Protein AF-A0A975RBR1-F1 (afdb_monomer)

Mean predicted aligned error: 12.99 Å

Nearest PDB structures (foldseek):
  7e9h-assembly1_R  TM=2.432E-01  e=8.045E+00  Homo sapiens

Solvent-accessible surface area (backbone atoms only — not comparable to full-atom values): 10301 Å² total; per-residue (Å²): 134,89,79,91,80,82,85,80,80,83,81,83,81,83,80,81,80,79,81,79,77,78,74,76,71,76,76,72,76,75,68,72,76,52,70,68,43,53,61,70,68,44,53,72,70,55,34,54,60,50,52,75,70,56,64,67,98,63,52,80,67,64,85,39,57,46,54,55,70,83,42,62,51,82,96,41,51,28,36,63,54,42,49,75,75,32,32,74,32,26,37,49,37,35,31,48,48,59,65,66,53,89,60,84,89,60,96,69,91,72,59,73,86,47,44,61,59,49,49,51,44,48,49,46,32,34,52,48,35,44,56,56,31,61,70,46,55,92,86,39,82,61,29,62,58,41,43,55,45,30,52,53,50,36,53,45,49,75,74,35,53,88,81,59,47,129

Foldseek 3Di:
DDDDDDDDDDDDDDDDDPPPPPPPDPPPPPPLDDLVCLQAVDQLVVNVVSLVVVDDPFDQDAPFWLDDQPDDLPPDRLVVVCCVQQRSLSSSLCSQCRRPVPPDPDDDDDCPVVVVSLLSSLVSSLVNQLVSLVPDDPPPPVSVSSNSSSVSSSVCCNVDVVPRGD

Secondary structure (DSSP, 8-state):
-----PPPP---------------------PPPPHHHHHHTS-HHHHHHHHHT--TT------S----TT-EETTEEHHHHHHHHHHHHHHHHHHHHHHH--S---SS---HHHHHHHHHHHHHHHHHHHHHHHTS-TT-TTHHHHHHHHHHHHHHHHHHTTTS--

pLDDT: mean 76.61, std 20.39, range [33.97, 98.38]

Sequence (166 aa):
MKNSIARRAAVVVCTAAAVVSSVAAPASAAGVPSAKDLMFKYSLSDFLKVREGKPGPYNWNTDKCSVPKEIKIGPYSGKQIVDAWFTDQCVRHDFGYRNNRRIPVGKGTDWADRSALRTAIDKKLHNDMDDRCGKYSHFNPLRQPCFAASDVVYQAVRRFGGGAFH

Structure (mmCIF, N/CA/C/O backbone):
data_AF-A0A975RBR1-F1
#
_entry.id   AF-A0A975RBR1-F1
#
loop_
_atom_site.group_PDB
_atom_site.id
_atom_site.type_symbol
_atom_site.label_atom_id
_atom_site.label_alt_id
_atom_site.label_comp_id
_atom_site.label_asym_id
_atom_site.label_entity_id
_atom_site.label_seq_id
_atom_site.pdbx_PDB_ins_code
_atom_site.Cartn_x
_atom_site.Cartn_y
_atom_site.Cartn_z
_atom_site.occupancy
_atom_site.B_iso_or_equiv
_atom_site.auth_seq_id
_atom_site.auth_comp_id
_atom_site.auth_asym_id
_atom_site.auth_atom_id
_atom_site.pdbx_PDB_model_num
ATOM 1 N N . MET A 1 1 ? 33.375 -3.935 98.221 1.00 36.97 1 MET A N 1
ATOM 2 C CA . MET A 1 1 ? 33.443 -4.835 97.049 1.00 36.97 1 MET A CA 1
ATOM 3 C C . MET A 1 1 ? 32.030 -5.024 96.505 1.00 36.97 1 MET A C 1
ATOM 5 O O . MET A 1 1 ? 31.230 -5.532 97.267 1.00 36.97 1 MET A O 1
ATOM 9 N N . LYS A 1 2 ? 31.788 -4.627 95.237 1.00 36.44 2 LYS A N 1
ATOM 10 C CA . LYS A 1 2 ? 30.749 -5.088 94.272 1.00 36.44 2 LYS A CA 1
ATOM 11 C C . LYS A 1 2 ? 29.262 -4.991 94.701 1.00 36.44 2 LYS A C 1
ATOM 13 O O . LYS A 1 2 ? 28.914 -5.412 95.784 1.00 36.44 2 LYS A O 1
ATOM 18 N N . ASN A 1 3 ? 28.276 -4.566 93.913 1.00 36.41 3 ASN A N 1
ATOM 19 C CA . ASN A 1 3 ? 28.160 -4.044 92.550 1.00 36.41 3 ASN A CA 1
ATOM 20 C C . ASN A 1 3 ? 26.737 -3.457 92.428 1.00 36.41 3 ASN A C 1
ATOM 22 O O . ASN A 1 3 ? 25.776 -4.083 92.871 1.00 36.41 3 ASN A O 1
ATOM 26 N N . SER A 1 4 ? 26.600 -2.307 91.772 1.00 42.34 4 SER A N 1
ATOM 27 C CA . SER A 1 4 ? 25.321 -1.764 91.303 1.00 42.34 4 SER A CA 1
ATOM 28 C C . SER A 1 4 ? 24.811 -2.572 90.105 1.00 42.34 4 SER A C 1
ATOM 30 O O . SER A 1 4 ? 25.578 -2.830 89.179 1.00 42.34 4 SER A O 1
ATOM 32 N N . ILE A 1 5 ? 23.523 -2.931 90.073 1.00 52.91 5 ILE A N 1
ATOM 33 C CA . ILE A 1 5 ? 22.869 -3.466 88.867 1.00 52.91 5 ILE A CA 1
ATOM 34 C C . ILE A 1 5 ? 21.607 -2.646 88.594 1.00 52.91 5 ILE A C 1
ATOM 36 O O . ILE A 1 5 ? 20.575 -2.806 89.243 1.00 52.91 5 ILE A O 1
ATOM 40 N N . ALA A 1 6 ? 21.724 -1.737 87.627 1.00 46.47 6 ALA A N 1
ATOM 41 C CA . ALA A 1 6 ? 20.623 -0.972 87.063 1.00 46.47 6 ALA A CA 1
ATOM 42 C C . ALA A 1 6 ? 19.722 -1.883 86.211 1.00 46.47 6 ALA A C 1
ATOM 44 O O . ALA A 1 6 ? 20.202 -2.642 85.365 1.00 46.47 6 ALA A O 1
ATOM 45 N N . ARG A 1 7 ? 18.404 -1.795 86.423 1.00 48.84 7 ARG A N 1
ATOM 46 C CA . ARG A 1 7 ? 17.389 -2.474 85.606 1.00 48.84 7 ARG A CA 1
ATOM 47 C C . ARG A 1 7 ? 17.357 -1.841 84.211 1.00 48.84 7 ARG A C 1
ATOM 49 O O . ARG A 1 7 ? 17.090 -0.651 84.080 1.00 48.84 7 ARG A O 1
ATOM 56 N N . ARG A 1 8 ? 17.636 -2.633 83.172 1.00 48.12 8 ARG A N 1
ATOM 57 C CA . ARG A 1 8 ? 17.519 -2.220 81.765 1.00 48.12 8 ARG A CA 1
ATOM 58 C C . ARG A 1 8 ? 16.043 -2.214 81.357 1.00 48.12 8 ARG A C 1
ATOM 60 O O . ARG A 1 8 ? 15.373 -3.233 81.493 1.00 48.12 8 ARG A O 1
ATOM 67 N N . ALA A 1 9 ? 15.555 -1.082 80.856 1.00 49.34 9 ALA A N 1
ATOM 68 C CA . ALA A 1 9 ? 14.266 -0.991 80.181 1.00 49.34 9 ALA A CA 1
ATOM 69 C C . ALA A 1 9 ? 14.379 -1.631 78.787 1.00 49.34 9 ALA A C 1
ATOM 71 O O . ALA A 1 9 ? 15.282 -1.294 78.021 1.00 49.34 9 ALA A O 1
ATOM 72 N N . ALA A 1 10 ? 13.488 -2.568 78.470 1.00 48.91 10 ALA A N 1
ATOM 73 C CA . ALA A 1 10 ? 13.375 -3.134 77.132 1.00 48.91 10 ALA A CA 1
ATOM 74 C C . ALA A 1 10 ? 12.545 -2.181 76.261 1.00 48.91 10 ALA A C 1
ATOM 76 O O . ALA A 1 10 ? 11.365 -1.960 76.524 1.00 48.91 10 ALA A O 1
ATOM 77 N N . VAL A 1 11 ? 13.169 -1.602 75.236 1.00 49.59 11 VAL A N 1
ATOM 78 C CA . VAL A 1 11 ? 12.469 -0.851 74.189 1.00 49.59 11 VAL A CA 1
ATOM 79 C C . VAL A 1 11 ? 11.899 -1.868 73.205 1.00 49.59 11 VAL A C 1
ATOM 81 O O . VAL A 1 11 ? 12.643 -2.524 72.479 1.00 49.59 11 VAL A O 1
ATOM 84 N N . VAL A 1 12 ? 10.576 -2.021 73.200 1.00 50.78 12 VAL A N 1
ATOM 85 C CA . VAL A 1 12 ? 9.856 -2.787 72.177 1.00 50.78 12 VAL A CA 1
ATOM 86 C C . VAL A 1 12 ? 9.744 -1.900 70.939 1.00 50.78 12 VAL A C 1
ATOM 88 O O . VAL A 1 12 ? 8.979 -0.938 70.919 1.00 50.78 12 VAL A O 1
ATOM 91 N N . VAL A 1 13 ? 10.542 -2.196 69.914 1.00 52.59 13 VAL A N 1
ATOM 92 C CA . VAL A 1 13 ? 10.433 -1.558 68.597 1.00 52.59 13 VAL A CA 1
ATOM 93 C C . VAL A 1 13 ? 9.369 -2.315 67.803 1.00 52.59 13 VAL A C 1
ATOM 95 O O . VAL A 1 13 ? 9.623 -3.404 67.297 1.00 52.59 13 VAL A O 1
ATOM 98 N N . CYS A 1 14 ? 8.164 -1.750 67.709 1.00 44.22 14 CYS A N 1
ATOM 99 C CA . CYS A 1 14 ? 7.132 -2.224 66.789 1.00 44.22 14 CYS A CA 1
ATOM 100 C C . CYS A 1 14 ? 7.499 -1.805 65.359 1.00 44.22 14 CYS A C 1
ATOM 102 O O . CYS A 1 14 ? 7.284 -0.660 64.964 1.00 44.22 14 CYS A O 1
ATOM 104 N N . THR A 1 15 ? 8.047 -2.722 64.566 1.00 53.94 15 THR A N 1
ATOM 105 C CA . THR A 1 15 ? 8.177 -2.543 63.117 1.00 53.94 15 THR A CA 1
ATOM 106 C C . THR A 1 15 ? 6.811 -2.757 62.461 1.00 53.94 15 THR A C 1
ATOM 108 O O . THR A 1 15 ? 6.361 -3.882 62.261 1.00 53.94 15 THR A O 1
ATOM 111 N N . ALA A 1 16 ? 6.120 -1.666 62.129 1.00 55.50 16 ALA A N 1
ATOM 112 C CA . ALA A 1 16 ? 4.926 -1.722 61.293 1.00 55.50 16 ALA A CA 1
ATOM 113 C C . ALA A 1 16 ? 5.335 -2.081 59.854 1.00 55.50 16 ALA A C 1
ATOM 115 O O . ALA A 1 16 ? 5.892 -1.256 59.130 1.00 55.50 16 ALA A O 1
ATOM 116 N N . ALA A 1 17 ? 5.085 -3.323 59.438 1.00 56.72 17 ALA A N 1
ATOM 117 C CA . ALA A 1 17 ? 5.218 -3.730 58.045 1.00 56.72 17 ALA A CA 1
ATOM 118 C C . ALA A 1 17 ? 4.085 -3.085 57.229 1.00 56.72 17 ALA A C 1
ATOM 120 O O . ALA A 1 17 ? 2.926 -3.486 57.326 1.00 56.72 17 ALA A O 1
ATOM 121 N N . ALA A 1 18 ? 4.413 -2.060 56.443 1.00 56.09 18 ALA A N 1
ATOM 122 C CA . ALA A 1 18 ? 3.487 -1.473 55.486 1.00 56.09 18 ALA A CA 1
ATOM 123 C C . ALA A 1 18 ? 3.222 -2.485 54.360 1.00 56.09 18 ALA A C 1
ATOM 125 O O . ALA A 1 18 ? 4.087 -2.751 53.526 1.00 56.09 18 ALA A O 1
ATOM 126 N N . VAL A 1 19 ? 2.020 -3.062 54.344 1.00 56.22 19 VAL A N 1
ATOM 127 C CA . VAL A 1 19 ? 1.535 -3.878 53.229 1.00 56.22 19 VAL A CA 1
ATOM 128 C C . VAL A 1 19 ? 1.246 -2.928 52.069 1.00 56.22 19 VAL A C 1
ATOM 130 O O . VAL A 1 19 ? 0.193 -2.295 52.010 1.00 56.22 19 VAL A O 1
ATOM 133 N N . VAL A 1 20 ? 2.207 -2.784 51.159 1.00 57.25 20 VAL A N 1
ATOM 134 C CA . VAL A 1 20 ? 2.009 -2.044 49.911 1.00 57.25 20 VAL A CA 1
ATOM 135 C C . VAL A 1 20 ? 1.087 -2.893 49.041 1.00 57.25 20 VAL A C 1
ATOM 137 O O . VAL A 1 20 ? 1.524 -3.817 48.362 1.00 57.25 20 VAL A O 1
ATOM 140 N N . SER A 1 21 ? -0.216 -2.625 49.112 1.00 55.28 21 SER A N 1
ATOM 141 C CA . SER A 1 21 ? -1.174 -3.190 48.166 1.00 55.28 21 SER A CA 1
ATOM 142 C C . SER A 1 21 ? -0.886 -2.570 46.805 1.00 55.28 21 SER A C 1
ATOM 144 O O . SER A 1 21 ? -1.282 -1.439 46.527 1.00 55.28 21 SER A O 1
ATOM 146 N N . SER A 1 22 ? -0.151 -3.290 45.964 1.00 60.03 22 SER A N 1
ATOM 147 C CA . SER A 1 22 ? -0.032 -2.996 44.544 1.00 60.03 22 SER A CA 1
ATOM 148 C C . SER A 1 22 ? -1.404 -3.199 43.909 1.00 60.03 22 SER A C 1
ATOM 150 O O . SER A 1 22 ? -1.749 -4.282 43.440 1.00 60.03 22 SER A O 1
ATOM 152 N N . VAL A 1 23 ? -2.217 -2.142 43.913 1.00 60.72 23 VAL A N 1
ATOM 153 C CA . VAL A 1 23 ? -3.388 -2.056 43.047 1.00 60.72 23 VAL A CA 1
ATOM 154 C C . VAL A 1 23 ? -2.843 -2.099 41.624 1.00 60.72 23 VAL A C 1
ATOM 156 O O . VAL A 1 23 ? -2.337 -1.102 41.111 1.00 60.72 23 VAL A O 1
ATOM 159 N N . ALA A 1 24 ? -2.867 -3.281 41.010 1.00 60.03 24 ALA A N 1
ATOM 160 C CA . ALA A 1 24 ? -2.653 -3.410 39.584 1.00 60.03 24 ALA A CA 1
ATOM 161 C C . ALA A 1 24 ? -3.738 -2.560 38.921 1.00 60.03 24 ALA A C 1
ATOM 163 O O . ALA A 1 24 ? -4.921 -2.902 38.970 1.00 60.03 24 ALA A O 1
ATOM 164 N N . ALA A 1 25 ? -3.344 -1.408 38.376 1.00 56.06 25 ALA A N 1
ATOM 165 C CA . ALA A 1 25 ? -4.233 -0.624 37.542 1.00 56.06 25 ALA A CA 1
ATOM 166 C C . ALA A 1 25 ? -4.790 -1.570 36.468 1.00 56.06 25 ALA A C 1
ATOM 168 O O . ALA A 1 25 ? -4.007 -2.337 35.893 1.00 56.06 25 ALA A O 1
ATOM 169 N N . PRO A 1 26 ? -6.110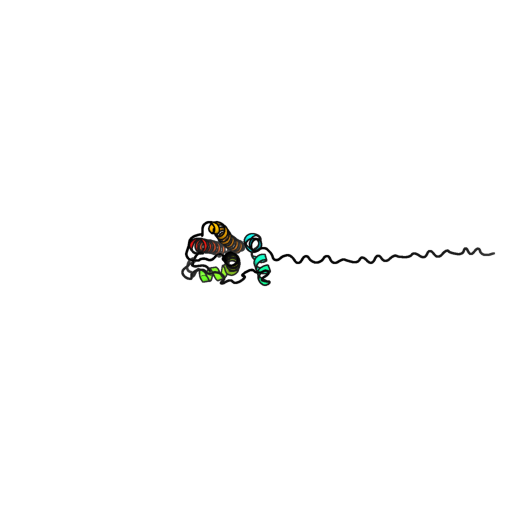 -1.571 36.207 1.00 48.25 26 PRO A N 1
ATOM 170 C CA . PRO A 1 26 ? -6.643 -2.364 35.117 1.00 48.25 26 PRO A CA 1
ATOM 171 C C . PRO A 1 26 ? -5.874 -1.951 33.866 1.00 48.25 26 PRO A C 1
ATOM 173 O O . PRO A 1 26 ? -5.831 -0.766 33.525 1.00 48.25 26 PRO A O 1
ATOM 176 N N . ALA A 1 27 ? -5.211 -2.914 33.221 1.00 54.72 27 ALA A N 1
ATOM 177 C CA . ALA A 1 27 ? -4.685 -2.704 31.888 1.00 54.72 27 ALA A CA 1
ATOM 178 C C . ALA A 1 27 ? -5.867 -2.182 31.074 1.00 54.72 27 ALA A C 1
ATOM 180 O O . ALA A 1 27 ? -6.854 -2.902 30.910 1.00 54.72 27 ALA A O 1
ATOM 181 N N . SER A 1 28 ? -5.829 -0.906 30.670 1.00 47.47 28 SER A N 1
ATOM 182 C CA . SER A 1 28 ? -6.838 -0.373 29.763 1.00 47.47 28 SER A CA 1
ATOM 183 C C . SER A 1 28 ? -6.920 -1.366 28.622 1.00 47.47 28 SER A C 1
ATOM 185 O O . SER A 1 28 ? -5.916 -1.599 27.946 1.00 47.47 28 SER A O 1
ATOM 187 N N . ALA A 1 29 ? -8.083 -1.994 28.453 1.00 51.59 29 ALA A N 1
ATOM 188 C CA . ALA A 1 29 ? -8.404 -2.692 27.230 1.00 51.59 29 ALA A CA 1
ATOM 189 C C . ALA A 1 29 ? -8.205 -1.646 26.135 1.00 51.59 29 ALA A C 1
ATOM 191 O O . ALA A 1 29 ? -9.017 -0.730 26.004 1.00 51.59 29 ALA A O 1
ATOM 192 N N . ALA A 1 30 ? -7.052 -1.688 25.464 1.00 62.50 30 ALA A N 1
ATOM 193 C CA . ALA A 1 30 ? -6.742 -0.758 24.401 1.00 62.50 30 ALA A CA 1
ATOM 194 C C . ALA A 1 30 ? -7.906 -0.872 23.421 1.00 62.50 30 ALA A C 1
ATOM 196 O O . ALA A 1 30 ? -8.172 -1.957 22.897 1.00 62.50 30 ALA A O 1
ATOM 197 N N . GLY A 1 31 ? -8.680 0.207 23.292 1.00 77.38 31 GLY A N 1
ATOM 198 C CA . GLY A 1 31 ? -9.881 0.197 22.473 1.00 77.38 31 GLY A CA 1
ATOM 199 C C . GLY A 1 31 ? -9.544 -0.295 21.069 1.00 77.38 31 GLY A C 1
ATOM 200 O O . GLY A 1 31 ? -8.438 -0.066 20.574 1.00 77.38 31 GLY A O 1
ATOM 201 N N . VAL A 1 32 ? -10.491 -0.984 20.430 1.00 83.31 32 VAL A N 1
ATOM 202 C CA . VAL A 1 32 ? -10.355 -1.404 19.030 1.00 83.31 32 VAL A CA 1
ATOM 203 C C . VAL A 1 32 ? -9.920 -0.188 18.197 1.00 83.31 32 VAL A C 1
ATOM 205 O O . VAL A 1 32 ? -10.652 0.806 18.186 1.00 83.31 32 VAL A O 1
ATOM 208 N N . PRO A 1 33 ? -8.764 -0.231 17.502 1.00 90.50 33 PRO A N 1
ATOM 209 C CA . PRO A 1 33 ? -8.306 0.895 16.698 1.00 90.50 33 PRO A CA 1
ATOM 210 C C . PRO A 1 33 ? -9.359 1.304 15.668 1.00 90.50 33 PRO A C 1
ATOM 212 O O . PRO A 1 33 ? -10.040 0.450 15.091 1.00 90.50 33 PRO A O 1
ATOM 215 N N . SER A 1 34 ? -9.501 2.605 15.414 1.00 92.00 34 SER A N 1
ATOM 216 C CA . SER A 1 34 ? -10.460 3.072 14.412 1.00 92.00 34 SER A CA 1
ATOM 217 C C . SER A 1 34 ? -10.047 2.603 13.010 1.00 92.00 34 SER A C 1
ATOM 219 O O . SER A 1 34 ? -8.856 2.542 12.690 1.00 92.00 34 SER A O 1
ATOM 221 N N . ALA A 1 35 ? -11.017 2.319 12.134 1.00 90.69 35 ALA A N 1
ATOM 222 C CA . ALA A 1 35 ? -10.726 1.966 10.741 1.00 90.69 35 ALA A CA 1
ATOM 223 C C . ALA A 1 35 ? -9.874 3.044 10.047 1.00 90.69 35 ALA A C 1
ATOM 225 O O . ALA A 1 35 ? -8.939 2.722 9.319 1.00 90.69 35 ALA A O 1
ATOM 226 N N . LYS A 1 36 ? -10.140 4.327 10.331 1.00 91.00 36 LYS A N 1
ATOM 227 C CA . LYS A 1 36 ? -9.367 5.455 9.795 1.00 91.00 36 LYS A CA 1
ATOM 228 C C . LYS A 1 36 ? -7.899 5.403 10.226 1.00 91.00 36 LYS A C 1
ATOM 230 O O . LYS A 1 36 ? -7.021 5.656 9.402 1.00 91.00 36 LYS A O 1
ATOM 235 N N . ASP A 1 37 ? -7.620 5.068 11.484 1.00 94.50 37 ASP A N 1
ATOM 236 C CA . ASP A 1 37 ? -6.243 4.955 11.971 1.00 94.50 37 ASP A CA 1
ATOM 237 C C . ASP A 1 37 ? -5.532 3.755 11.337 1.00 94.50 37 ASP A C 1
ATOM 239 O O . ASP A 1 37 ? -4.411 3.904 10.849 1.00 94.50 37 ASP A O 1
ATOM 243 N N . LEU A 1 38 ? -6.208 2.606 11.254 1.00 95.50 38 LEU A N 1
ATOM 244 C CA . LEU A 1 38 ? -5.694 1.402 10.593 1.00 95.50 38 LEU A CA 1
ATOM 245 C C . LEU A 1 38 ? -5.357 1.644 9.115 1.00 95.50 38 LEU A C 1
ATOM 247 O O . LEU A 1 38 ? -4.334 1.164 8.622 1.00 95.50 38 LEU A O 1
ATOM 251 N N . MET A 1 39 ? -6.188 2.424 8.419 1.00 93.75 39 MET A N 1
ATOM 252 C CA . MET A 1 39 ? -5.972 2.797 7.022 1.00 93.75 39 MET A CA 1
ATOM 253 C C . MET A 1 39 ? -4.793 3.760 6.867 1.00 93.75 39 MET A C 1
ATOM 255 O O . MET A 1 39 ? -3.924 3.529 6.031 1.00 93.75 39 MET A O 1
ATOM 259 N N . PHE A 1 40 ? -4.748 4.841 7.652 1.00 95.75 40 PHE A N 1
ATOM 260 C CA . PHE A 1 40 ? -3.917 5.999 7.306 1.00 95.75 40 PHE A CA 1
ATOM 261 C C . PHE A 1 40 ? -2.792 6.326 8.284 1.00 95.75 40 PHE A C 1
ATOM 263 O O . PHE A 1 40 ? -1.806 6.920 7.856 1.00 95.75 40 PHE A O 1
ATOM 270 N N . LYS A 1 41 ? -2.914 5.967 9.566 1.00 96.25 41 LYS A N 1
ATOM 271 C CA . LYS A 1 41 ? -1.919 6.332 10.590 1.00 96.25 41 LYS A CA 1
ATOM 272 C C . LYS A 1 41 ? -0.932 5.215 10.896 1.00 96.25 41 LYS A C 1
ATOM 274 O O . LYS A 1 41 ? 0.230 5.493 11.165 1.00 96.25 41 LYS A O 1
ATOM 279 N N . TYR A 1 42 ? -1.382 3.966 10.864 1.00 96.94 42 TYR A N 1
ATOM 280 C CA . TYR A 1 42 ? -0.529 2.830 11.192 1.00 96.94 42 TYR A CA 1
ATOM 281 C C . TYR A 1 42 ? 0.536 2.616 10.110 1.00 96.94 42 TYR A C 1
ATOM 283 O O . TYR A 1 42 ? 0.275 2.774 8.907 1.00 96.94 42 TYR A O 1
ATOM 291 N N . SER A 1 43 ? 1.729 2.179 10.521 1.00 97.81 43 SER A N 1
ATOM 292 C CA . SER A 1 43 ? 2.674 1.580 9.577 1.00 97.81 43 SER A CA 1
ATOM 293 C C . SER A 1 43 ? 2.025 0.348 8.930 1.00 97.81 43 SER A C 1
ATOM 295 O O . SER A 1 43 ? 1.109 -0.250 9.503 1.00 97.81 43 SER A O 1
ATOM 297 N N . LEU A 1 44 ? 2.461 -0.049 7.728 1.00 98.12 44 LEU A N 1
ATOM 298 C CA . LEU A 1 44 ? 1.907 -1.261 7.109 1.00 98.12 44 LEU A CA 1
ATOM 299 C C . LEU A 1 44 ? 2.143 -2.488 8.002 1.00 98.12 44 LEU A C 1
ATOM 301 O O . LEU A 1 44 ? 1.239 -3.290 8.199 1.00 98.12 44 LEU A O 1
ATOM 305 N N . SER A 1 45 ? 3.330 -2.586 8.606 1.00 98.00 45 SER A N 1
ATOM 306 C CA . SER A 1 45 ? 3.668 -3.677 9.522 1.00 98.00 45 SER A CA 1
ATOM 307 C C . SER A 1 45 ? 2.741 -3.728 10.737 1.00 98.00 45 SER A C 1
ATOM 309 O O . SER A 1 45 ? 2.344 -4.816 11.139 1.00 98.00 45 SER A O 1
ATOM 311 N N . ASP A 1 46 ? 2.409 -2.589 11.344 1.00 97.81 46 ASP A N 1
ATOM 312 C CA . ASP A 1 46 ? 1.541 -2.580 12.526 1.00 97.81 46 ASP A CA 1
ATOM 313 C C . ASP A 1 46 ? 0.089 -2.861 12.151 1.00 97.81 46 ASP A C 1
ATOM 315 O O . ASP A 1 46 ? -0.608 -3.562 12.878 1.00 97.81 46 ASP A O 1
ATOM 319 N N . PHE A 1 47 ? -0.355 -2.390 10.983 1.00 98.12 47 PHE A N 1
ATOM 320 C CA . PHE A 1 47 ? -1.651 -2.775 10.436 1.00 98.12 47 PHE A CA 1
ATOM 321 C C . PHE A 1 47 ? -1.753 -4.298 10.247 1.00 98.12 47 PHE A C 1
ATOM 323 O O . PHE A 1 47 ? -2.752 -4.887 10.654 1.00 98.12 47 PHE A O 1
ATOM 330 N N . LEU A 1 48 ? -0.726 -4.944 9.679 1.00 97.81 48 LEU A N 1
ATOM 331 C CA . LEU A 1 48 ? -0.710 -6.399 9.485 1.00 97.81 48 LEU A CA 1
ATOM 332 C C . LEU A 1 48 ? -0.744 -7.153 10.822 1.00 97.81 48 LEU A C 1
ATOM 334 O O . LEU A 1 48 ? -1.538 -8.078 10.959 1.00 97.81 48 LEU A O 1
ATOM 338 N N . LYS A 1 49 ? 0.024 -6.707 11.826 1.00 97.31 49 LYS A N 1
ATOM 339 C CA . LYS A 1 49 ? -0.024 -7.280 13.184 1.00 97.31 49 LYS A CA 1
ATOM 340 C C . LYS A 1 49 ? -1.415 -7.155 13.805 1.00 97.31 49 LYS A C 1
ATOM 342 O O . LYS A 1 49 ? -1.936 -8.112 14.361 1.00 97.31 49 LYS A O 1
ATOM 347 N N . VAL A 1 50 ? -2.054 -5.987 13.692 1.00 95.81 50 VAL A N 1
ATOM 348 C CA . VAL A 1 50 ? -3.423 -5.803 14.203 1.00 95.81 50 VAL A CA 1
ATOM 349 C C . VAL A 1 50 ? -4.418 -6.683 13.442 1.00 95.81 50 VAL A C 1
ATOM 351 O O . VAL A 1 50 ? -5.310 -7.275 14.050 1.00 95.81 50 VAL A O 1
ATOM 354 N N . ARG A 1 51 ? -4.257 -6.805 12.121 1.00 95.75 51 ARG A N 1
ATOM 355 C CA . ARG A 1 51 ? -5.113 -7.630 11.263 1.00 95.75 51 ARG A CA 1
ATOM 356 C C . ARG A 1 51 ? -5.138 -9.099 11.685 1.00 95.75 51 ARG A C 1
ATOM 358 O O . ARG A 1 51 ? -6.180 -9.725 11.510 1.00 95.75 51 ARG A O 1
ATOM 365 N N . GLU A 1 52 ? -4.054 -9.651 12.229 1.00 95.94 52 GLU A N 1
ATOM 366 C CA . GLU A 1 52 ? -4.001 -11.048 12.693 1.00 95.94 52 GLU A CA 1
ATOM 367 C C . GLU A 1 52 ? -5.095 -11.353 13.725 1.00 95.94 52 GLU A C 1
ATOM 369 O O . GLU A 1 52 ? -5.770 -12.377 13.627 1.00 95.94 52 GLU A O 1
ATOM 374 N N . GLY A 1 53 ? -5.338 -10.420 14.651 1.00 94.31 53 GLY A N 1
ATOM 375 C CA . GLY A 1 53 ? -6.399 -10.532 15.654 1.00 94.31 53 GLY A CA 1
ATOM 37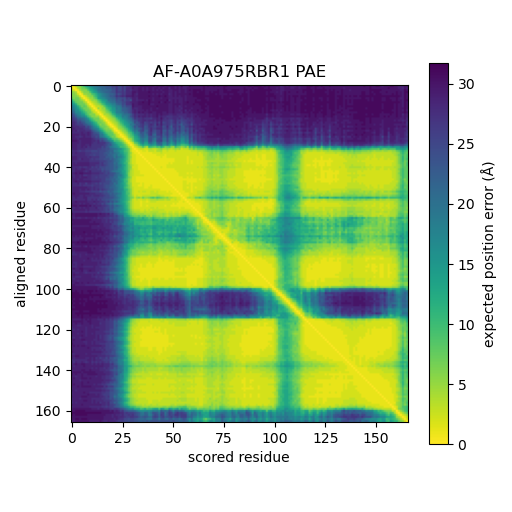6 C C . GLY A 1 53 ? -7.799 -10.187 15.140 1.00 94.31 53 GLY A C 1
ATOM 377 O O . GLY A 1 53 ? -8.767 -10.362 15.874 1.00 94.31 53 GLY A O 1
ATOM 378 N N . LYS A 1 54 ? -7.912 -9.672 13.905 1.00 93.25 54 LYS A N 1
ATOM 379 C CA . LYS A 1 54 ? -9.159 -9.216 13.264 1.00 93.25 54 LYS A CA 1
ATOM 380 C C . LYS A 1 54 ? -10.101 -8.452 14.220 1.00 93.25 54 LYS A C 1
ATOM 382 O O . LYS A 1 54 ? -11.286 -8.783 14.288 1.00 93.25 54 LYS A O 1
ATOM 387 N N . PRO A 1 55 ? -9.620 -7.444 14.974 1.00 92.44 55 PRO A N 1
ATOM 388 C CA . PRO A 1 55 ? -10.434 -6.803 15.999 1.00 92.44 55 PRO A CA 1
ATOM 389 C C . PRO A 1 55 ? -11.589 -5.994 15.398 1.00 92.44 55 PRO A C 1
ATOM 391 O O . PRO A 1 55 ? -11.530 -5.532 14.255 1.00 92.44 55 PRO A O 1
ATOM 394 N N . GLY A 1 56 ? -12.618 -5.761 16.214 1.00 87.12 56 GLY A N 1
ATOM 395 C CA . GLY A 1 56 ? -13.741 -4.893 15.868 1.00 87.12 56 GLY A CA 1
ATOM 396 C C . GLY A 1 56 ? -14.755 -5.490 14.889 1.00 87.12 56 GLY A C 1
ATOM 397 O O . GLY A 1 56 ? -14.614 -6.624 14.439 1.00 87.12 56 GLY A O 1
ATOM 398 N N . PRO A 1 57 ? -15.785 -4.711 14.517 1.00 88.75 57 PRO A N 1
ATOM 399 C CA . PRO A 1 57 ? -16.817 -5.120 13.566 1.00 88.75 57 PRO A CA 1
ATOM 400 C C . PRO A 1 57 ? -16.390 -4.896 12.101 1.00 88.75 57 PRO A C 1
ATOM 402 O O . PRO A 1 57 ? -17.230 -4.616 11.243 1.00 88.75 57 PRO A O 1
ATOM 405 N N . TYR A 1 58 ? -15.087 -4.941 11.807 1.00 91.69 58 TYR A N 1
ATOM 406 C CA . TYR A 1 58 ? -14.562 -4.612 10.483 1.00 91.69 58 TYR A CA 1
ATOM 407 C C . TYR A 1 58 ? -14.586 -5.810 9.531 1.00 91.69 58 TYR A C 1
ATOM 409 O O . TYR A 1 58 ? -14.417 -6.967 9.915 1.00 91.69 58 TYR A O 1
ATOM 417 N N . ASN A 1 59 ? -14.746 -5.520 8.245 1.00 91.00 59 ASN A N 1
ATOM 418 C CA . ASN A 1 59 ? -14.558 -6.478 7.174 1.00 91.00 59 ASN A CA 1
ATOM 419 C C . ASN A 1 59 ? -13.059 -6.655 6.891 1.00 91.00 59 ASN A C 1
ATOM 421 O O . ASN A 1 59 ? -12.420 -5.779 6.309 1.00 91.00 59 ASN A O 1
ATOM 425 N N . TRP A 1 60 ? -12.514 -7.798 7.299 1.00 93.69 60 TRP A N 1
ATOM 426 C CA . TRP A 1 60 ? -11.104 -8.162 7.122 1.00 93.69 60 TRP A CA 1
ATOM 427 C C . TRP A 1 60 ? -10.833 -9.038 5.887 1.00 93.69 60 TRP A C 1
ATOM 429 O O . TRP A 1 60 ? -9.689 -9.472 5.681 1.00 93.69 60 TRP A O 1
ATOM 439 N N . ASN A 1 61 ? -11.869 -9.328 5.089 1.00 91.06 61 ASN A N 1
ATOM 440 C CA . ASN A 1 61 ? -11.737 -10.129 3.876 1.00 91.06 61 ASN A CA 1
ATOM 441 C C . ASN A 1 61 ? -10.861 -9.408 2.852 1.00 91.06 61 ASN A C 1
ATOM 443 O O . ASN A 1 61 ? -10.806 -8.183 2.806 1.00 91.06 61 ASN A O 1
ATOM 447 N N . THR A 1 62 ? -10.170 -10.189 2.036 1.00 89.81 62 THR A N 1
ATOM 448 C CA . THR A 1 62 ? -9.279 -9.692 0.992 1.00 89.81 62 THR A CA 1
ATOM 449 C C . THR A 1 62 ? -9.233 -10.725 -0.117 1.00 89.81 62 THR A C 1
ATOM 451 O O . THR A 1 62 ? -9.238 -11.929 0.152 1.00 89.81 62 THR A O 1
ATOM 454 N N . ASP A 1 63 ? -9.154 -10.258 -1.345 1.00 86.44 63 ASP A N 1
ATOM 455 C CA . ASP A 1 63 ? -8.757 -11.025 -2.522 1.00 86.44 63 ASP A CA 1
ATOM 456 C C . ASP A 1 63 ? -7.330 -10.648 -2.961 1.00 86.44 63 ASP A C 1
ATOM 458 O O . ASP A 1 63 ? -6.819 -11.158 -3.958 1.00 86.44 63 ASP A O 1
ATOM 462 N N . LYS A 1 64 ? -6.647 -9.864 -2.112 1.00 88.56 64 LYS A N 1
ATOM 463 C CA . LYS A 1 64 ? -5.284 -9.360 -2.258 1.00 88.56 64 LYS A CA 1
ATOM 464 C C . LYS A 1 64 ? -5.231 -8.392 -3.431 1.00 88.56 64 LYS A C 1
ATOM 466 O O . LYS A 1 64 ? -5.989 -7.436 -3.474 1.00 88.56 64 LYS A O 1
ATOM 471 N N . CYS A 1 65 ? -4.298 -8.577 -4.353 1.00 85.62 65 CYS A N 1
ATOM 472 C CA . CYS A 1 65 ? -4.165 -7.681 -5.479 1.00 85.62 65 CYS A CA 1
ATOM 473 C C . CYS A 1 65 ? -5.119 -8.111 -6.600 1.00 85.62 65 CYS A C 1
ATOM 475 O O . CYS A 1 65 ? -4.812 -8.998 -7.399 1.00 85.62 65 CYS A O 1
ATOM 477 N N . SER A 1 66 ? -6.267 -7.442 -6.692 1.00 72.12 66 SER A N 1
ATOM 478 C CA . SER A 1 66 ? -7.296 -7.636 -7.726 1.00 72.12 66 SER A CA 1
ATOM 479 C C . SER A 1 66 ? -6.887 -7.078 -9.103 1.00 72.12 66 SER A C 1
ATOM 481 O O . SER A 1 66 ? -7.694 -6.483 -9.811 1.00 72.12 66 SER A O 1
ATOM 483 N N . VAL A 1 67 ? -5.615 -7.199 -9.492 1.00 71.44 67 VAL A N 1
ATOM 484 C CA . VAL A 1 67 ? -5.114 -6.639 -10.755 1.00 71.44 67 VAL A CA 1
ATOM 485 C C . VAL A 1 67 ? -5.605 -7.484 -11.936 1.00 71.44 67 VAL A C 1
ATOM 487 O O . VAL A 1 67 ? -5.378 -8.701 -11.932 1.00 71.44 67 VAL A O 1
ATOM 490 N N . PRO A 1 68 ? -6.213 -6.874 -12.976 1.00 65.81 68 PRO A N 1
ATOM 491 C CA . PRO A 1 68 ? -6.546 -7.578 -14.209 1.00 65.81 68 PRO A CA 1
ATOM 492 C C . PRO A 1 68 ? -5.311 -8.271 -14.798 1.00 65.81 68 PRO A C 1
ATOM 494 O O . PRO A 1 68 ? -4.210 -7.708 -14.818 1.00 65.81 68 PRO A O 1
ATOM 497 N N . LYS A 1 69 ? -5.476 -9.505 -15.286 1.00 67.38 69 LYS A N 1
ATOM 498 C CA . LYS A 1 69 ? -4.370 -10.320 -15.833 1.00 67.38 69 LYS A CA 1
ATOM 499 C C . LYS A 1 69 ? -3.752 -9.697 -17.090 1.00 67.38 69 LYS A C 1
ATOM 501 O O . LYS A 1 69 ? -2.632 -10.041 -17.474 1.00 67.38 69 LYS A O 1
ATOM 506 N N . GLU A 1 70 ? -4.499 -8.799 -17.720 1.00 71.38 70 GLU A N 1
ATOM 507 C CA . GLU A 1 70 ? -4.174 -8.067 -18.935 1.00 71.38 70 GLU A CA 1
ATOM 508 C C . GLU A 1 70 ? -3.166 -6.945 -18.670 1.00 71.38 70 GLU A C 1
ATOM 510 O O . GLU A 1 70 ? -2.446 -6.551 -19.587 1.00 71.38 70 GLU A O 1
ATOM 515 N N . ILE A 1 71 ? -3.063 -6.460 -17.425 1.00 71.94 71 ILE A N 1
ATOM 516 C CA . ILE A 1 71 ? -2.027 -5.494 -17.053 1.00 71.94 71 ILE A CA 1
ATOM 517 C C . ILE A 1 71 ? -0.669 -6.177 -17.188 1.00 71.94 71 ILE A C 1
ATOM 519 O O . ILE A 1 71 ? -0.469 -7.295 -16.710 1.00 71.94 71 ILE A O 1
ATOM 523 N N . LYS A 1 72 ? 0.269 -5.509 -17.857 1.00 72.75 72 LYS A N 1
ATOM 524 C CA . LYS A 1 72 ? 1.656 -5.949 -18.025 1.00 72.75 72 LYS A CA 1
ATOM 525 C C . LYS A 1 72 ? 2.583 -4.988 -17.301 1.00 72.75 72 LYS A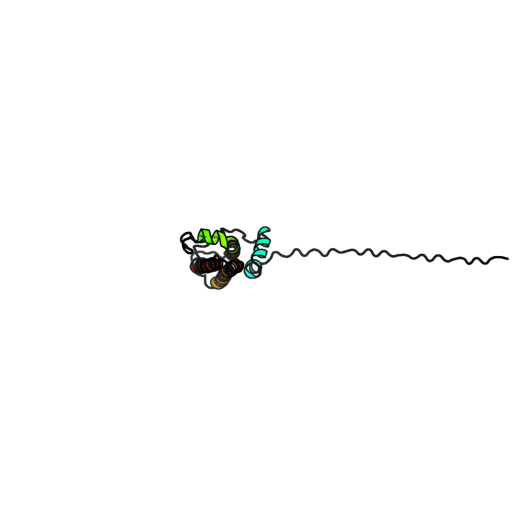 C 1
ATOM 527 O O . LYS A 1 72 ? 2.354 -3.782 -17.311 1.00 72.75 72 LYS A O 1
ATOM 532 N N . ILE A 1 73 ? 3.629 -5.531 -16.689 1.00 69.44 73 ILE A N 1
ATOM 533 C CA . ILE A 1 73 ? 4.711 -4.758 -16.075 1.00 69.44 73 ILE A CA 1
ATOM 534 C C . ILE A 1 73 ? 6.000 -5.253 -16.725 1.00 69.44 73 ILE A C 1
ATOM 536 O O . ILE A 1 73 ? 6.499 -6.337 -16.414 1.00 69.44 73 ILE A O 1
ATOM 540 N N . GLY A 1 74 ? 6.479 -4.496 -17.713 1.00 72.00 74 GLY A N 1
ATOM 541 C CA . GLY A 1 74 ? 7.511 -4.975 -18.632 1.00 72.00 74 GLY A CA 1
ATOM 542 C C . GLY A 1 74 ? 7.051 -6.241 -19.378 1.00 72.00 74 GLY A C 1
ATOM 543 O O . GLY A 1 74 ? 5.910 -6.282 -19.845 1.00 72.00 74 GLY A O 1
ATOM 544 N N . PRO A 1 75 ? 7.895 -7.286 -19.491 1.00 70.50 75 PRO A N 1
ATOM 545 C CA . PRO A 1 75 ? 7.537 -8.517 -20.201 1.00 70.50 75 PRO A CA 1
ATOM 546 C C . PRO A 1 75 ? 6.632 -9.464 -19.389 1.00 70.50 75 PRO A C 1
ATOM 548 O O . PRO A 1 75 ? 6.145 -10.457 -19.927 1.00 70.50 75 PRO A O 1
ATOM 551 N N . TYR A 1 76 ? 6.397 -9.191 -18.101 1.00 69.88 76 TYR A N 1
ATOM 552 C CA . TYR A 1 76 ? 5.678 -10.093 -17.200 1.00 69.88 76 TYR A CA 1
ATOM 553 C C . TYR A 1 76 ? 4.197 -9.731 -17.065 1.00 69.88 76 TYR A C 1
ATOM 555 O O . TYR A 1 76 ? 3.781 -8.586 -17.275 1.00 69.88 76 TYR A O 1
ATOM 563 N N . SER A 1 77 ? 3.380 -10.716 -16.669 1.00 73.00 77 SER A N 1
ATOM 564 C CA . SER A 1 77 ? 2.011 -10.418 -16.245 1.00 73.00 77 SER A CA 1
ATOM 565 C C . SER A 1 77 ? 2.043 -9.549 -14.987 1.00 73.00 77 SER A C 1
ATOM 567 O O . SER A 1 77 ? 2.753 -9.845 -14.024 1.00 73.00 77 SER A O 1
ATOM 569 N N . GLY A 1 78 ? 1.261 -8.474 -14.994 1.00 73.62 78 GLY A N 1
ATOM 570 C CA . GLY A 1 78 ? 1.150 -7.549 -13.875 1.00 73.62 78 GLY A CA 1
ATOM 571 C C . GLY A 1 78 ? 0.683 -8.270 -12.619 1.00 73.62 78 GLY A C 1
ATOM 572 O O . GLY A 1 78 ? 1.255 -8.062 -11.560 1.00 73.62 78 GLY A O 1
ATOM 573 N N . LYS A 1 79 ? -0.256 -9.217 -12.742 1.00 80.62 79 LYS A N 1
ATOM 574 C CA . LYS A 1 79 ? -0.738 -10.004 -11.600 1.00 80.62 79 LYS A CA 1
ATOM 575 C C . LYS A 1 79 ? 0.381 -10.755 -10.868 1.00 80.62 79 LYS A C 1
ATOM 577 O O . LYS A 1 79 ? 0.444 -10.687 -9.649 1.00 80.62 79 LYS A O 1
ATOM 582 N N . GLN A 1 80 ? 1.265 -11.454 -11.583 1.00 80.00 80 GLN A N 1
ATOM 583 C CA . GLN A 1 80 ? 2.349 -12.215 -10.942 1.00 80.00 80 GLN A CA 1
ATOM 584 C C . GLN A 1 80 ? 3.315 -11.303 -10.185 1.00 80.00 80 GLN A C 1
ATOM 586 O O . GLN A 1 80 ? 3.679 -11.598 -9.050 1.00 80.00 80 GLN A O 1
ATOM 591 N N . ILE A 1 81 ? 3.710 -10.194 -10.810 1.00 81.94 81 ILE A N 1
ATOM 592 C CA . ILE A 1 81 ? 4.630 -9.228 -10.209 1.00 81.94 81 ILE A CA 1
ATOM 593 C C . ILE A 1 81 ? 3.994 -8.564 -8.987 1.00 81.94 81 ILE A C 1
ATOM 595 O O . ILE A 1 81 ? 4.606 -8.487 -7.925 1.00 81.94 81 ILE A O 1
ATOM 599 N N . VAL A 1 82 ? 2.744 -8.127 -9.121 1.00 84.56 82 VAL A N 1
ATOM 600 C CA . VAL A 1 82 ? 2.041 -7.403 -8.064 1.00 84.56 82 VAL A CA 1
ATOM 601 C C . VAL A 1 82 ? 1.726 -8.320 -6.884 1.00 84.56 82 VAL A C 1
ATOM 603 O O . VAL A 1 82 ? 1.958 -7.920 -5.748 1.00 84.56 82 VAL A O 1
ATOM 606 N N . ASP A 1 83 ? 1.306 -9.566 -7.112 1.00 85.88 83 ASP A N 1
ATOM 607 C CA . ASP A 1 83 ? 1.128 -10.528 -6.017 1.00 85.88 83 ASP A CA 1
ATOM 608 C C . ASP A 1 83 ? 2.456 -10.789 -5.287 1.00 85.88 83 ASP A C 1
ATOM 610 O O . ASP A 1 83 ? 2.493 -10.829 -4.055 1.00 85.88 83 ASP A O 1
ATOM 614 N N . ALA A 1 84 ? 3.561 -10.924 -6.028 1.00 86.00 84 ALA A N 1
ATOM 615 C CA . ALA A 1 84 ? 4.874 -11.192 -5.448 1.00 86.00 84 ALA A CA 1
ATOM 616 C C . ALA A 1 84 ? 5.426 -10.016 -4.622 1.00 86.00 84 ALA A C 1
ATOM 618 O O . ALA A 1 84 ? 6.162 -10.238 -3.658 1.00 86.00 84 ALA A O 1
ATOM 619 N N . TRP A 1 85 ? 5.114 -8.771 -4.994 1.00 91.12 85 TRP A N 1
ATOM 620 C CA . TRP A 1 85 ? 5.710 -7.584 -4.369 1.00 91.12 85 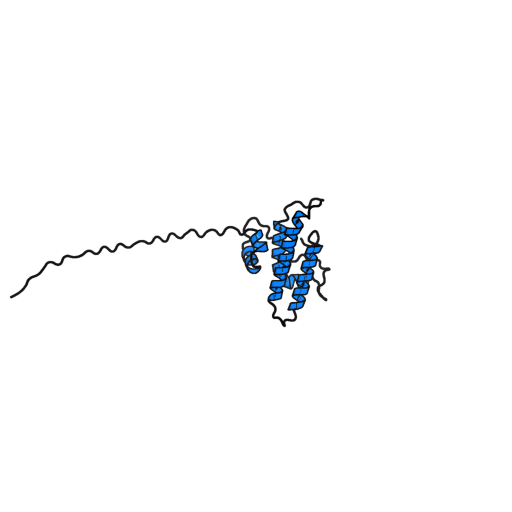TRP A CA 1
ATOM 621 C C . TRP A 1 85 ? 4.780 -6.832 -3.422 1.00 91.12 85 TRP A C 1
ATOM 623 O O . TRP A 1 85 ? 5.271 -6.258 -2.448 1.00 91.12 85 TRP A O 1
ATOM 633 N N . PHE A 1 86 ? 3.472 -6.838 -3.689 1.00 94.25 86 PHE A N 1
ATOM 634 C CA . PHE A 1 86 ? 2.524 -5.883 -3.111 1.00 94.25 86 PHE A CA 1
ATOM 635 C C . PHE A 1 86 ? 1.306 -6.505 -2.418 1.00 94.25 86 PHE A C 1
ATOM 637 O O . PHE A 1 86 ? 0.383 -5.781 -2.049 1.00 94.25 86 PHE A O 1
ATOM 644 N N . THR A 1 87 ? 1.294 -7.824 -2.187 1.00 94.50 87 THR A N 1
ATOM 645 C CA . THR A 1 87 ? 0.171 -8.506 -1.511 1.00 94.50 87 THR A CA 1
ATOM 646 C C . THR A 1 87 ? -0.247 -7.809 -0.209 1.00 94.50 87 THR A C 1
ATOM 648 O O . THR A 1 87 ? -1.432 -7.545 -0.012 1.00 94.50 87 THR A O 1
ATOM 651 N N . ASP A 1 88 ? 0.700 -7.471 0.667 1.00 96.69 88 ASP A N 1
ATOM 652 C CA . ASP A 1 88 ? 0.402 -6.859 1.969 1.00 96.69 88 ASP A CA 1
ATOM 653 C C . ASP A 1 88 ? -0.206 -5.454 1.842 1.00 96.69 88 ASP A C 1
ATOM 655 O O . ASP A 1 88 ? -1.074 -5.051 2.618 1.00 96.69 88 ASP A O 1
ATOM 659 N N . GLN A 1 89 ? 0.230 -4.706 0.836 1.00 96.94 89 GLN A N 1
ATOM 660 C CA . GLN A 1 89 ? -0.257 -3.374 0.511 1.00 96.94 89 GLN A CA 1
ATOM 661 C C . GLN A 1 89 ? -1.693 -3.446 -0.010 1.00 96.94 89 GLN A C 1
ATOM 663 O O . GLN A 1 89 ? -2.568 -2.722 0.472 1.00 96.94 89 GLN A O 1
ATOM 668 N N . CYS A 1 90 ? -1.957 -4.373 -0.934 1.00 94.62 90 CYS A N 1
ATOM 669 C CA . CYS A 1 90 ? -3.295 -4.623 -1.462 1.00 94.62 90 CYS A CA 1
ATOM 670 C C . CYS A 1 90 ? -4.263 -5.065 -0.359 1.00 94.62 90 CYS A C 1
ATOM 672 O O . CYS A 1 90 ? -5.401 -4.616 -0.307 1.00 94.62 90 CYS A O 1
ATOM 674 N N . VAL A 1 91 ? -3.796 -5.861 0.604 1.00 95.62 91 VAL A N 1
ATOM 675 C CA . VAL A 1 91 ? -4.594 -6.233 1.777 1.00 95.62 91 VAL A CA 1
ATOM 676 C C . VAL A 1 91 ? -5.100 -5.005 2.547 1.00 95.62 91 VAL A C 1
ATOM 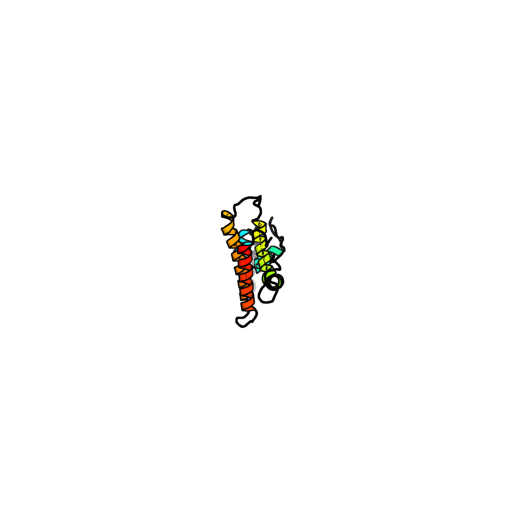678 O O . VAL A 1 91 ? -6.255 -4.979 2.983 1.00 95.62 91 VAL A O 1
ATOM 681 N N . ARG A 1 92 ? -4.251 -3.990 2.765 1.00 96.94 92 ARG A N 1
ATOM 682 C CA . ARG A 1 92 ? -4.687 -2.759 3.442 1.00 96.94 92 ARG A CA 1
ATOM 683 C C . ARG A 1 92 ? -5.641 -1.942 2.573 1.00 96.94 92 ARG A C 1
ATOM 685 O O . ARG A 1 92 ? -6.593 -1.354 3.093 1.00 96.94 92 ARG A O 1
ATOM 692 N N . HIS A 1 93 ? -5.405 -1.915 1.267 1.00 93.56 93 HIS A N 1
ATOM 693 C CA . HIS A 1 93 ? -6.293 -1.267 0.303 1.00 93.56 93 HIS A CA 1
ATOM 694 C C . HIS A 1 93 ? -7.703 -1.876 0.336 1.00 93.56 93 HIS A C 1
ATOM 696 O O . HIS A 1 93 ? -8.674 -1.138 0.522 1.00 93.56 93 HIS A O 1
ATOM 702 N N . ASP A 1 94 ? -7.805 -3.207 0.330 1.00 91.81 94 ASP A N 1
ATOM 703 C CA . ASP A 1 94 ? -9.063 -3.948 0.467 1.00 91.81 94 ASP A CA 1
ATOM 704 C C . ASP A 1 94 ? -9.786 -3.624 1.769 1.00 91.81 94 ASP A C 1
ATOM 706 O O . ASP A 1 94 ? -10.998 -3.393 1.765 1.00 91.81 94 ASP A O 1
ATOM 710 N N . PHE A 1 95 ? -9.057 -3.575 2.889 1.00 93.62 95 PHE A N 1
ATOM 711 C CA . PHE A 1 95 ? -9.630 -3.174 4.172 1.00 93.62 95 PHE A CA 1
ATOM 712 C C . PHE A 1 95 ? -10.272 -1.786 4.065 1.00 93.62 95 PHE A C 1
ATOM 714 O O . PHE A 1 95 ? -11.416 -1.597 4.489 1.00 93.62 95 PHE A O 1
ATOM 721 N N . GLY A 1 96 ? -9.572 -0.833 3.446 1.00 90.81 96 GLY A N 1
ATOM 722 C CA . GLY A 1 96 ? -10.092 0.505 3.200 1.00 90.81 96 GLY A CA 1
ATOM 723 C C . GLY A 1 96 ? -11.357 0.498 2.344 1.00 90.81 96 GLY A C 1
ATOM 724 O O . GLY A 1 96 ? -12.357 1.104 2.727 1.00 90.81 96 GLY A O 1
ATOM 725 N N . TYR A 1 97 ? -11.363 -0.220 1.223 1.00 86.56 97 TYR A N 1
ATOM 726 C CA . TYR A 1 97 ? -12.532 -0.293 0.343 1.00 86.56 97 TYR A CA 1
ATOM 727 C C . TYR A 1 97 ? -13.717 -0.984 1.023 1.00 86.56 97 TYR A C 1
ATOM 729 O O . TYR A 1 97 ? -14.816 -0.437 1.077 1.00 86.56 97 TYR A O 1
ATOM 737 N N . ARG A 1 98 ? -13.520 -2.173 1.592 1.00 86.50 98 ARG A N 1
ATOM 738 C CA . ARG A 1 98 ? -14.601 -3.009 2.139 1.00 86.50 98 ARG A CA 1
ATOM 739 C C . ARG A 1 98 ? -15.273 -2.394 3.365 1.00 86.50 98 ARG A C 1
ATOM 741 O O . ARG A 1 98 ? -16.482 -2.552 3.525 1.00 86.50 98 ARG A O 1
ATOM 748 N N . ASN A 1 99 ? -14.529 -1.656 4.189 1.00 86.06 99 ASN A N 1
ATOM 749 C CA . ASN A 1 99 ? -15.077 -0.971 5.365 1.00 86.06 99 ASN A CA 1
ATOM 750 C C . ASN A 1 99 ? -15.696 0.395 5.056 1.00 86.06 99 ASN A C 1
ATOM 752 O O . ASN A 1 99 ? -16.334 0.978 5.925 1.00 86.06 99 ASN A O 1
ATOM 756 N N . ASN A 1 100 ? -15.576 0.873 3.815 1.00 78.81 100 ASN A N 1
ATOM 757 C CA . ASN A 1 100 ? -16.194 2.119 3.358 1.00 78.81 100 ASN A CA 1
ATOM 758 C C . ASN A 1 100 ? -17.168 1.906 2.170 1.00 78.81 100 ASN A C 1
ATOM 760 O O . ASN A 1 100 ? -17.735 2.868 1.659 1.00 78.81 100 ASN A O 1
ATOM 764 N N . ARG A 1 101 ? -17.419 0.647 1.754 1.00 64.06 101 ARG A N 1
ATOM 765 C CA . ARG A 1 101 ? -18.334 0.247 0.655 1.00 64.06 101 ARG A CA 1
ATOM 766 C C . ARG A 1 101 ? -19.814 0.091 1.053 1.00 64.06 101 ARG A C 1
ATOM 768 O O . ARG A 1 101 ? -20.635 -0.147 0.174 1.00 64.06 101 ARG A O 1
ATOM 775 N N . ARG A 1 102 ? -20.202 0.238 2.331 1.00 46.56 102 ARG A N 1
ATOM 776 C CA . ARG A 1 102 ? -21.602 0.100 2.818 1.00 46.56 102 ARG A CA 1
ATOM 777 C C . ARG A 1 102 ? -22.538 1.283 2.486 1.00 46.56 102 ARG A C 1
ATOM 779 O O . ARG A 1 102 ? -23.456 1.572 3.243 1.00 46.56 102 ARG A O 1
ATOM 786 N N . ILE A 1 103 ? -22.374 1.931 1.337 1.00 41.47 103 ILE A N 1
ATOM 787 C CA . ILE A 1 103 ? -23.440 2.759 0.759 1.00 41.47 103 ILE A CA 1
ATOM 788 C C . ILE A 1 103 ? -23.820 2.093 -0.568 1.00 41.47 103 ILE A C 1
ATOM 790 O O . ILE A 1 103 ? -22.929 1.896 -1.397 1.00 41.47 103 ILE A O 1
ATOM 794 N N . PRO A 1 104 ? -25.086 1.678 -0.758 1.00 37.44 104 PRO A N 1
ATOM 795 C CA . PRO A 1 104 ? -25.490 0.834 -1.875 1.00 37.44 104 PRO A CA 1
ATOM 796 C C . PRO A 1 104 ? -25.096 1.464 -3.210 1.00 37.44 104 PRO A C 1
ATOM 798 O O . PRO A 1 104 ? -25.518 2.568 -3.544 1.00 37.44 104 PRO A O 1
ATOM 801 N N . VAL A 1 105 ? -24.310 0.727 -3.995 1.00 39.25 105 VAL A N 1
ATOM 802 C CA . VAL A 1 105 ? -24.090 1.012 -5.416 1.00 39.25 105 VAL A CA 1
ATOM 803 C C . VAL A 1 105 ? -25.273 0.417 -6.180 1.00 39.25 105 VAL A C 1
ATOM 805 O O . VAL A 1 105 ? -25.166 -0.596 -6.865 1.00 39.25 105 VAL A O 1
ATOM 808 N N . GLY A 1 106 ? -26.445 1.014 -5.975 1.00 33.97 106 GLY A N 1
ATOM 809 C CA . GLY A 1 106 ? -27.594 0.855 -6.853 1.00 33.97 106 GLY A CA 1
ATOM 810 C C . GLY A 1 106 ? -27.493 1.909 -7.947 1.00 33.97 106 GLY A C 1
ATOM 811 O O . GLY A 1 106 ? -27.381 3.084 -7.631 1.00 33.97 106 GLY A O 1
ATOM 812 N N . LYS A 1 107 ? -27.471 1.465 -9.209 1.00 35.84 107 LYS A N 1
ATOM 813 C CA . LYS A 1 107 ? -27.687 2.232 -10.452 1.00 35.84 107 LYS A CA 1
ATOM 814 C C . LYS A 1 107 ? -27.821 3.759 -10.275 1.00 35.84 107 LYS A C 1
ATOM 816 O O . LYS A 1 107 ? -28.929 4.280 -10.315 1.00 35.84 107 LYS A O 1
ATOM 821 N N . GLY A 1 108 ? -26.724 4.486 -10.104 1.00 36.34 108 GLY A N 1
ATOM 822 C CA . GLY A 1 108 ? -26.832 5.937 -9.987 1.00 36.34 108 GLY A CA 1
ATOM 823 C C . GLY A 1 108 ? -25.646 6.581 -9.307 1.00 36.34 108 GLY A C 1
ATOM 824 O O . GLY A 1 108 ? -25.139 6.106 -8.298 1.00 36.34 108 GLY A O 1
ATOM 825 N N . THR A 1 109 ? -25.192 7.650 -9.933 1.00 45.69 109 THR A N 1
ATOM 826 C CA . THR A 1 109 ? -24.115 8.557 -9.559 1.00 45.69 109 THR A CA 1
ATOM 827 C C . THR A 1 109 ? -24.170 8.995 -8.097 1.00 45.69 109 THR A C 1
ATOM 829 O O . THR A 1 109 ? -25.130 9.629 -7.689 1.00 45.69 109 THR A O 1
ATOM 832 N N . ASP A 1 110 ? -23.107 8.704 -7.341 1.00 42.12 110 ASP A N 1
ATOM 833 C CA . ASP A 1 110 ? -22.400 9.749 -6.588 1.00 42.12 110 ASP A CA 1
ATOM 834 C C . ASP A 1 110 ? -21.027 9.247 -6.139 1.00 42.12 110 ASP A C 1
ATOM 836 O O . ASP A 1 110 ? -20.799 8.790 -5.018 1.00 42.12 110 ASP A O 1
ATOM 840 N N . TRP A 1 111 ? -20.079 9.281 -7.072 1.00 46.69 111 TRP A N 1
ATOM 841 C CA . TRP A 1 111 ? -18.657 9.140 -6.761 1.00 46.69 111 TRP A CA 1
ATOM 842 C C . TRP A 1 111 ? -18.044 10.459 -6.268 1.00 46.69 111 TRP A C 1
ATOM 844 O O . TRP A 1 111 ? -16.910 10.433 -5.806 1.00 46.69 111 TRP A O 1
ATOM 854 N N . ALA A 1 112 ? 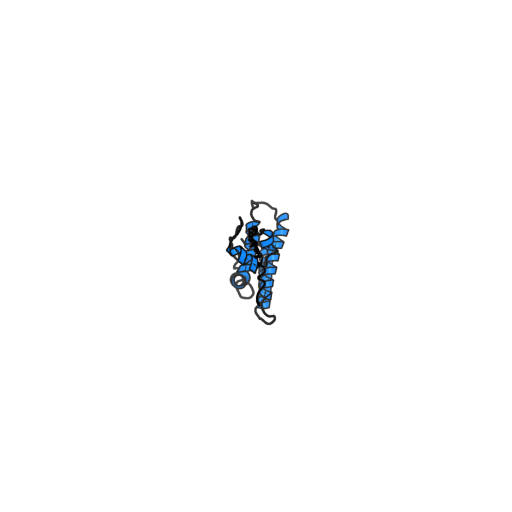-18.760 11.589 -6.339 1.00 37.81 112 ALA A N 1
ATOM 855 C CA . ALA A 1 112 ? -18.213 12.925 -6.092 1.00 37.81 112 ALA A CA 1
ATOM 856 C C . ALA A 1 112 ? -17.723 13.117 -4.640 1.00 37.81 112 ALA A C 1
ATOM 858 O O . ALA A 1 112 ? -16.533 13.373 -4.449 1.00 37.81 112 ALA A O 1
ATOM 859 N N . ASP A 1 113 ? -18.555 12.825 -3.630 1.00 40.62 113 ASP A N 1
ATOM 860 C CA . ASP A 1 113 ? -18.163 12.883 -2.203 1.00 40.62 113 ASP A CA 1
ATOM 861 C C . ASP A 1 113 ? -17.253 11.718 -1.770 1.00 40.62 113 ASP A C 1
ATOM 863 O O . ASP A 1 113 ? -16.490 11.802 -0.806 1.00 40.62 113 ASP A O 1
ATOM 867 N N . ARG A 1 114 ? -17.270 10.616 -2.529 1.00 55.84 114 ARG A N 1
ATOM 868 C CA . ARG A 1 114 ? -16.431 9.425 -2.305 1.00 55.84 114 ARG A CA 1
ATOM 869 C C . ARG A 1 114 ? -15.092 9.475 -3.039 1.00 55.84 114 ARG A C 1
ATOM 871 O O . ARG A 1 114 ? -14.235 8.623 -2.795 1.00 55.84 114 ARG A O 1
ATOM 878 N N . SER A 1 115 ? -14.883 10.468 -3.903 1.00 64.69 115 SER A N 1
ATOM 879 C CA . SER A 1 115 ? -13.661 10.614 -4.692 1.00 64.69 115 SER A CA 1
ATOM 880 C C . SER A 1 115 ? -12.472 10.918 -3.789 1.00 64.69 115 SER A C 1
ATOM 882 O O . SER A 1 115 ? -11.428 10.298 -3.958 1.00 64.69 115 SER A O 1
ATOM 884 N N . ALA A 1 116 ? -12.627 11.786 -2.785 1.00 79.06 116 ALA A N 1
ATOM 885 C CA . ALA A 1 116 ? -11.544 12.188 -1.893 1.00 79.06 116 ALA A CA 1
ATOM 886 C C . ALA A 1 116 ? -11.077 11.033 -0.995 1.00 79.06 116 ALA A C 1
ATOM 888 O O . ALA A 1 116 ? -9.881 10.747 -0.947 1.00 79.06 116 ALA A O 1
ATOM 889 N N . LEU A 1 117 ? -12.004 10.312 -0.347 1.00 82.12 117 LEU A N 1
ATOM 890 C CA . LEU A 1 117 ? -11.654 9.155 0.485 1.00 82.12 117 LEU A CA 1
ATOM 891 C C . LEU A 1 117 ? -11.052 8.029 -0.357 1.00 82.12 117 LEU A C 1
ATOM 893 O O . LEU A 1 117 ? -10.013 7.489 0.011 1.00 82.12 117 LEU A O 1
ATOM 897 N N . ARG A 1 118 ? -11.645 7.713 -1.515 1.00 83.94 118 ARG A N 1
ATOM 898 C CA . ARG A 1 118 ? -11.053 6.741 -2.438 1.00 83.94 118 ARG A CA 1
ATOM 899 C C . ARG A 1 118 ? -9.657 7.168 -2.879 1.00 83.94 118 ARG A C 1
ATOM 901 O O . ARG A 1 118 ? -8.744 6.358 -2.859 1.00 83.94 118 ARG A O 1
ATOM 908 N N . THR A 1 119 ? -9.476 8.436 -3.237 1.00 86.94 119 THR A N 1
ATOM 909 C CA . THR A 1 119 ? -8.161 8.978 -3.610 1.00 86.94 119 THR A CA 1
ATOM 910 C C . THR A 1 119 ? -7.169 8.846 -2.467 1.00 86.94 119 THR A C 1
ATOM 912 O O . THR A 1 119 ? -6.031 8.464 -2.709 1.00 86.94 119 THR A O 1
ATOM 915 N N . ALA A 1 120 ? -7.588 9.089 -1.225 1.00 91.25 120 ALA A N 1
ATOM 916 C CA . ALA A 1 120 ? -6.742 8.883 -0.058 1.00 91.25 120 ALA A CA 1
ATOM 917 C C . ALA A 1 120 ? -6.365 7.404 0.123 1.00 91.25 120 ALA A C 1
ATOM 919 O O . ALA A 1 120 ? -5.206 7.117 0.409 1.00 91.25 120 ALA A O 1
ATOM 920 N N . ILE A 1 121 ? -7.301 6.469 -0.077 1.00 91.69 121 ILE A N 1
ATOM 921 C CA . ILE A 1 121 ? -7.040 5.021 0.003 1.00 91.69 121 ILE A CA 1
ATOM 922 C C . ILE A 1 121 ? -6.091 4.571 -1.114 1.00 91.69 121 ILE A C 1
ATOM 924 O O . ILE A 1 121 ? -5.096 3.908 -0.838 1.00 91.69 121 ILE A O 1
ATOM 928 N N . ASP A 1 122 ? -6.353 4.974 -2.358 1.00 91.25 122 ASP A N 1
ATOM 929 C CA . ASP A 1 122 ? -5.514 4.649 -3.515 1.00 91.25 122 ASP A CA 1
ATOM 930 C C . ASP A 1 122 ? -4.105 5.252 -3.353 1.00 91.25 122 ASP A C 1
ATOM 932 O O . ASP A 1 122 ? -3.105 4.591 -3.621 1.00 91.25 122 ASP A O 1
ATOM 936 N N . LYS A 1 123 ? -3.999 6.491 -2.851 1.00 95.00 123 LYS A N 1
ATOM 937 C CA . LYS A 1 123 ? -2.710 7.133 -2.547 1.00 95.00 123 LYS A CA 1
ATOM 938 C C . LYS A 1 123 ? -1.986 6.425 -1.406 1.00 95.00 123 LYS A C 1
ATOM 940 O O . LYS A 1 123 ? -0.767 6.306 -1.434 1.00 95.00 123 LYS A O 1
ATOM 945 N N . LYS A 1 124 ? -2.718 5.946 -0.398 1.00 97.19 124 LYS A N 1
ATOM 946 C CA . LYS A 1 124 ? -2.125 5.183 0.700 1.00 97.19 124 LYS A CA 1
ATOM 947 C C . LYS A 1 124 ? -1.560 3.850 0.210 1.00 97.19 124 LYS A C 1
ATOM 949 O O . LYS A 1 124 ? -0.442 3.523 0.589 1.00 97.19 124 LYS A O 1
ATOM 954 N N . LEU A 1 125 ? -2.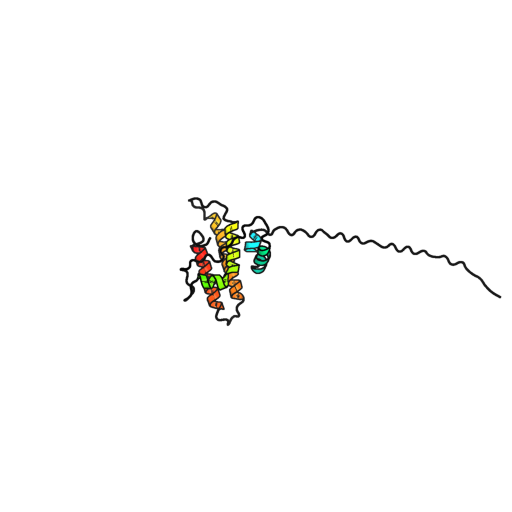269 3.153 -0.682 1.00 95.50 125 LEU A N 1
ATOM 955 C CA . LEU A 1 125 ? -1.748 1.974 -1.377 1.00 95.50 125 LEU A CA 1
ATOM 956 C C . LEU A 1 125 ? -0.430 2.296 -2.094 1.00 95.50 125 LEU A C 1
ATOM 958 O O . LEU A 1 125 ? 0.549 1.584 -1.893 1.00 95.50 125 LEU A O 1
ATOM 962 N N . HIS A 1 126 ? -0.392 3.381 -2.872 1.00 96.69 126 HIS A N 1
ATOM 963 C CA . HIS A 1 126 ? 0.822 3.808 -3.573 1.00 96.69 126 HIS A CA 1
ATOM 964 C C . HIS A 1 126 ? 1.997 4.036 -2.617 1.00 96.69 126 HIS A C 1
ATOM 966 O O . HIS A 1 126 ? 3.051 3.434 -2.781 1.00 96.69 126 HIS A O 1
ATOM 972 N N . ASN A 1 127 ? 1.778 4.803 -1.547 1.00 98.38 127 ASN A N 1
ATOM 973 C CA . ASN A 1 127 ? 2.810 5.057 -0.543 1.00 98.38 127 ASN A CA 1
ATOM 974 C C . ASN A 1 127 ? 3.329 3.759 0.101 1.00 98.38 127 ASN A C 1
ATOM 976 O O . ASN A 1 127 ? 4.520 3.626 0.350 1.00 98.38 127 ASN A O 1
ATOM 980 N N . ASP A 1 128 ? 2.455 2.787 0.363 1.00 98.38 128 ASP A N 1
ATOM 981 C CA . ASP A 1 128 ? 2.858 1.525 0.986 1.00 98.38 128 ASP A CA 1
ATOM 982 C C . ASP A 1 128 ? 3.661 0.615 0.043 1.00 98.38 128 ASP A C 1
ATOM 984 O O . ASP A 1 128 ? 4.507 -0.173 0.490 1.00 98.38 128 ASP A O 1
ATOM 988 N N . MET A 1 129 ? 3.373 0.688 -1.260 1.00 97.38 129 MET A N 1
ATOM 989 C CA . MET A 1 129 ? 4.143 0.011 -2.305 1.00 97.38 129 MET A CA 1
ATOM 990 C C . MET A 1 129 ? 5.511 0.683 -2.461 1.00 97.38 129 MET A C 1
ATOM 992 O O . MET A 1 129 ? 6.532 -0.005 -2.436 1.00 97.38 129 MET A O 1
ATOM 996 N N . ASP A 1 130 ? 5.551 2.014 -2.480 1.00 98.06 130 ASP A N 1
ATOM 997 C CA . ASP A 1 130 ? 6.785 2.798 -2.549 1.00 98.06 130 ASP A CA 1
ATOM 998 C C . ASP A 1 130 ? 7.684 2.579 -1.327 1.00 98.06 130 ASP A C 1
ATOM 1000 O O . ASP A 1 130 ? 8.888 2.376 -1.484 1.00 98.06 130 ASP A O 1
ATOM 1004 N N . ASP A 1 131 ? 7.115 2.519 -0.119 1.00 98.19 131 ASP A N 1
ATOM 1005 C CA . ASP A 1 131 ? 7.842 2.190 1.113 1.00 98.19 131 ASP A CA 1
ATOM 1006 C C . ASP A 1 131 ? 8.488 0.799 1.025 1.00 98.19 131 ASP A C 1
ATOM 1008 O O . ASP A 1 131 ? 9.613 0.584 1.486 1.00 98.19 131 ASP A O 1
ATOM 1012 N N . ARG A 1 132 ? 7.801 -0.173 0.409 1.00 96.69 132 ARG A N 1
ATOM 1013 C CA . ARG A 1 132 ? 8.348 -1.515 0.162 1.00 96.69 132 ARG A CA 1
ATOM 1014 C C . ARG A 1 132 ? 9.479 -1.472 -0.853 1.00 96.69 132 ARG A C 1
ATOM 1016 O O . ARG A 1 132 ? 10.525 -2.062 -0.585 1.00 96.69 132 ARG A O 1
ATOM 1023 N N . CYS A 1 133 ? 9.302 -0.762 -1.963 1.00 97.00 133 CYS A N 1
ATOM 1024 C CA . CYS A 1 133 ? 10.354 -0.566 -2.955 1.00 97.00 133 CYS A CA 1
ATOM 1025 C C . CYS A 1 133 ? 11.566 0.156 -2.347 1.00 97.00 133 CYS A C 1
ATOM 1027 O O . CYS A 1 133 ? 12.709 -0.190 -2.647 1.00 97.00 133 CYS A O 1
ATOM 1029 N N . GLY A 1 134 ? 11.319 1.100 -1.431 1.00 97.25 134 GLY A N 1
ATOM 1030 C CA . GLY A 1 134 ? 12.268 1.827 -0.581 1.00 97.25 134 GLY A CA 1
ATOM 1031 C C . GLY A 1 134 ? 13.256 0.951 0.185 1.00 97.25 134 GLY A C 1
ATOM 1032 O O . GLY A 1 134 ? 14.377 1.382 0.435 1.00 97.25 134 GLY A O 1
ATOM 1033 N N . LYS A 1 135 ? 12.871 -0.287 0.513 1.00 96.31 135 LYS A N 1
ATOM 1034 C CA . LYS A 1 135 ? 13.718 -1.233 1.258 1.00 96.31 135 LYS A CA 1
ATOM 1035 C C . LYS A 1 135 ? 14.817 -1.868 0.410 1.00 96.31 135 LYS A C 1
ATOM 1037 O O . LYS A 1 135 ? 15.761 -2.423 0.967 1.00 96.31 135 LYS A O 1
ATOM 1042 N N . TYR A 1 136 ? 14.711 -1.817 -0.917 1.00 95.19 136 TYR A N 1
ATOM 1043 C CA . TYR A 1 136 ? 15.807 -2.231 -1.784 1.00 95.19 136 TYR A CA 1
ATOM 1044 C C . TYR A 1 136 ? 16.969 -1.238 -1.684 1.00 95.19 136 TYR A C 1
ATOM 1046 O O . TYR A 1 136 ? 16.759 -0.025 -1.693 1.00 95.19 136 TYR A O 1
ATOM 1054 N N . SER A 1 137 ? 18.204 -1.749 -1.650 1.00 96.69 137 SER A N 1
ATOM 1055 C CA . SER A 1 137 ? 19.393 -0.901 -1.758 1.00 96.69 137 SER A CA 1
ATOM 1056 C C . SER A 1 137 ? 19.386 -0.117 -3.076 1.00 96.69 137 SER A C 1
ATOM 1058 O O . SER A 1 137 ? 18.794 -0.546 -4.069 1.00 96.69 137 SER A O 1
ATOM 1060 N N . HIS A 1 138 ? 20.053 1.040 -3.097 1.00 93.25 138 HIS A N 1
ATOM 1061 C CA . HIS A 1 138 ? 20.027 1.948 -4.250 1.00 93.25 138 HIS A CA 1
ATOM 1062 C C . HIS A 1 138 ? 20.496 1.285 -5.558 1.00 93.25 138 HIS A C 1
ATOM 1064 O O . HIS A 1 138 ? 19.951 1.568 -6.619 1.00 93.25 138 HIS A O 1
ATOM 1070 N N . PHE A 1 139 ? 21.451 0.358 -5.465 1.00 94.31 139 PHE A N 1
ATOM 1071 C CA . PHE A 1 139 ? 22.022 -0.371 -6.601 1.00 94.31 139 PHE A CA 1
ATOM 1072 C C . PHE A 1 139 ? 21.305 -1.691 -6.915 1.00 94.31 139 PHE A C 1
ATOM 1074 O O . PHE A 1 139 ? 21.741 -2.434 -7.791 1.00 94.31 139 PHE A O 1
ATOM 1081 N N . ASN A 1 140 ? 20.226 -2.025 -6.199 1.00 94.50 140 ASN A N 1
ATOM 1082 C CA . ASN A 1 140 ? 19.476 -3.240 -6.482 1.00 94.50 140 ASN A CA 1
ATOM 1083 C C . ASN A 1 140 ? 18.704 -3.081 -7.808 1.00 94.50 140 ASN A C 1
ATOM 1085 O O . ASN A 1 140 ? 17.882 -2.165 -7.918 1.00 94.50 140 ASN A O 1
ATOM 1089 N N . PRO A 1 141 ? 18.883 -3.985 -8.789 1.00 91.94 141 PRO A N 1
ATOM 1090 C CA . PRO A 1 141 ? 18.230 -3.870 -10.093 1.00 91.94 141 PRO A CA 1
ATOM 1091 C C . PRO A 1 141 ? 16.700 -3.992 -10.029 1.00 91.94 141 PRO A C 1
ATOM 1093 O O . PRO A 1 141 ? 16.023 -3.567 -10.958 1.00 91.94 141 PRO A O 1
ATOM 1096 N N . LEU A 1 142 ? 16.134 -4.526 -8.940 1.00 90.56 142 LEU A N 1
ATOM 1097 C CA . LEU A 1 142 ? 14.686 -4.628 -8.725 1.00 90.56 142 LEU A CA 1
ATOM 1098 C C . LEU A 1 142 ? 14.064 -3.341 -8.178 1.00 90.56 142 LEU A C 1
ATOM 1100 O O . LEU A 1 142 ? 12.842 -3.200 -8.201 1.00 90.56 142 LEU A O 1
ATOM 1104 N N . ARG A 1 143 ? 14.876 -2.385 -7.715 1.00 93.62 143 ARG A N 1
ATOM 1105 C CA . ARG A 1 143 ? 14.381 -1.153 -7.097 1.00 93.62 143 ARG A CA 1
ATOM 1106 C C . ARG A 1 143 ? 13.525 -0.327 -8.057 1.00 93.62 143 ARG A C 1
ATOM 1108 O O . ARG A 1 143 ? 12.402 0.028 -7.714 1.00 93.62 143 ARG A O 1
ATOM 1115 N N . GLN A 1 144 ? 14.044 -0.040 -9.250 1.00 91.88 144 GLN A N 1
ATOM 1116 C CA . GLN A 1 144 ? 13.329 0.759 -10.253 1.00 91.88 144 GLN A CA 1
ATOM 1117 C C . GLN A 1 144 ? 12.108 0.025 -10.835 1.00 91.88 144 GLN A C 1
ATOM 1119 O O . GLN A 1 144 ? 11.031 0.619 -10.864 1.00 91.88 144 GLN A O 1
ATOM 1124 N N . PRO A 1 145 ? 12.196 -1.271 -11.207 1.00 90.12 145 PRO A N 1
ATOM 1125 C CA . PRO A 1 145 ? 11.020 -2.050 -11.593 1.00 90.12 145 PRO A CA 1
ATOM 1126 C C . PRO A 1 145 ? 9.923 -2.081 -10.527 1.00 90.12 145 PRO A C 1
ATOM 1128 O O . PRO A 1 145 ? 8.747 -2.047 -10.875 1.00 90.12 145 PRO A O 1
ATOM 1131 N N . CYS A 1 146 ? 10.288 -2.116 -9.242 1.00 93.81 146 CYS A N 1
ATOM 1132 C CA . CYS A 1 146 ? 9.323 -2.068 -8.149 1.00 93.81 146 CYS A CA 1
ATOM 1133 C C . CYS A 1 146 ? 8.533 -0.751 -8.154 1.00 93.81 146 CYS A C 1
ATOM 1135 O O . CYS A 1 146 ? 7.307 -0.789 -8.132 1.00 93.81 146 CYS A O 1
ATOM 1137 N N . PHE A 1 147 ? 9.194 0.407 -8.262 1.00 94.56 147 PHE A N 1
ATOM 1138 C CA . PHE A 1 147 ? 8.473 1.684 -8.356 1.00 94.56 147 PHE A CA 1
ATOM 1139 C C . PHE A 1 147 ? 7.621 1.786 -9.620 1.00 94.56 147 PHE A C 1
ATOM 1141 O O . PHE A 1 147 ? 6.464 2.176 -9.542 1.00 94.56 147 PHE A O 1
ATOM 1148 N N . ALA A 1 148 ? 8.136 1.344 -10.769 1.00 90.94 148 ALA A N 1
ATOM 1149 C CA . ALA A 1 148 ? 7.344 1.323 -11.998 1.00 90.94 148 ALA A CA 1
ATOM 1150 C C . ALA A 1 148 ? 6.083 0.446 -11.853 1.00 90.94 148 ALA A C 1
ATOM 1152 O O . ALA A 1 148 ? 5.010 0.799 -12.340 1.00 90.94 148 ALA A O 1
ATOM 1153 N N . ALA A 1 149 ? 6.187 -0.688 -11.154 1.00 89.81 149 ALA A N 1
ATOM 1154 C CA . ALA A 1 149 ? 5.041 -1.524 -10.817 1.00 89.81 149 ALA A CA 1
ATOM 1155 C C . ALA A 1 149 ? 4.056 -0.807 -9.876 1.00 89.81 149 ALA A C 1
ATOM 1157 O O . ALA A 1 149 ? 2.848 -0.881 -10.101 1.00 89.81 149 ALA A O 1
ATOM 1158 N N . SER A 1 150 ? 4.570 -0.110 -8.856 1.00 93.44 150 SER A N 1
ATOM 1159 C CA . SER A 1 150 ? 3.793 0.705 -7.910 1.00 93.44 150 SER A CA 1
ATOM 1160 C C . SER A 1 150 ? 2.946 1.750 -8.649 1.00 93.44 150 SER A C 1
ATOM 1162 O O . SER A 1 150 ? 1.722 1.790 -8.482 1.00 93.44 150 SER A O 1
ATOM 1164 N N . ASP A 1 151 ? 3.566 2.493 -9.571 1.00 91.81 151 ASP A N 1
ATOM 1165 C CA . ASP A 1 151 ? 2.906 3.495 -10.410 1.00 91.81 151 ASP A CA 1
ATOM 1166 C C . ASP A 1 151 ? 1.804 2.884 -11.285 1.00 91.81 151 ASP A C 1
ATOM 1168 O O . ASP A 1 151 ? 0.691 3.413 -11.357 1.00 91.81 151 ASP A O 1
ATOM 1172 N N . VAL A 1 152 ? 2.082 1.753 -11.944 1.00 87.94 152 VAL A N 1
ATOM 1173 C CA . VAL A 1 152 ? 1.102 1.064 -12.801 1.00 87.94 152 VAL A CA 1
ATOM 1174 C C . VAL A 1 152 ? -0.111 0.616 -11.989 1.00 87.94 152 VAL A C 1
ATOM 1176 O O . VAL A 1 152 ? -1.249 0.831 -12.414 1.00 87.94 152 VAL A O 1
ATOM 1179 N N . VAL A 1 153 ? 0.107 0.027 -10.810 1.00 87.38 153 VAL A N 1
ATOM 1180 C CA . VA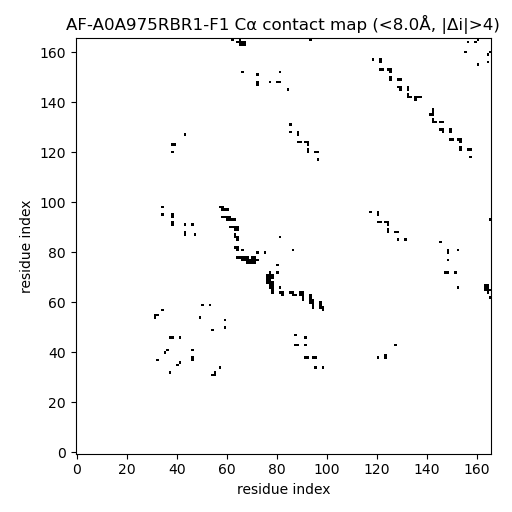L A 1 153 ? -0.983 -0.395 -9.918 1.00 87.38 153 VAL A CA 1
ATOM 1181 C C . VAL A 1 153 ? -1.787 0.810 -9.449 1.00 87.38 153 VAL A C 1
ATOM 1183 O O . VAL A 1 153 ? -3.017 0.784 -9.523 1.00 87.38 153 VAL A O 1
ATOM 1186 N N . TYR A 1 154 ? -1.117 1.881 -9.020 1.00 90.38 154 TYR A N 1
ATOM 1187 C CA . TYR A 1 154 ? -1.783 3.102 -8.585 1.00 90.38 154 TYR A CA 1
ATOM 1188 C C . TYR A 1 154 ? -2.653 3.687 -9.702 1.00 90.38 154 TYR A C 1
ATOM 1190 O O . TYR A 1 154 ? -3.851 3.900 -9.512 1.00 90.38 154 TYR A O 1
ATOM 1198 N N . GLN A 1 155 ? -2.104 3.862 -10.903 1.00 86.62 155 GLN A N 1
ATOM 1199 C CA . GLN A 1 155 ? -2.866 4.342 -12.057 1.00 86.62 155 GLN A CA 1
ATOM 1200 C C . GLN A 1 155 ? -4.061 3.435 -12.375 1.00 86.62 155 GLN A C 1
ATOM 1202 O O . GLN A 1 155 ? -5.150 3.930 -12.684 1.00 86.62 155 GLN A O 1
ATOM 1207 N N . ALA A 1 156 ? -3.896 2.118 -12.251 1.00 82.00 156 ALA A N 1
ATOM 1208 C CA . ALA A 1 156 ? -4.968 1.169 -12.500 1.00 82.00 156 ALA A CA 1
ATOM 1209 C C . ALA A 1 156 ? -6.108 1.291 -11.474 1.00 82.00 156 ALA A C 1
ATOM 1211 O O . ALA A 1 156 ? -7.270 1.395 -11.877 1.00 82.00 156 ALA A O 1
ATOM 1212 N N . VAL A 1 157 ? -5.819 1.378 -10.169 1.00 81.06 157 VAL A N 1
ATOM 1213 C CA . VAL A 1 157 ? -6.872 1.572 -9.153 1.00 81.06 157 VAL A CA 1
ATOM 1214 C C . VAL A 1 157 ? -7.533 2.945 -9.278 1.00 81.06 157 VAL A C 1
ATOM 1216 O O . VAL A 1 157 ? -8.753 3.052 -9.127 1.00 81.06 157 VAL A O 1
ATOM 1219 N N . ARG A 1 158 ? -6.784 3.989 -9.669 1.00 83.69 158 ARG A N 1
ATOM 1220 C CA . ARG A 1 158 ? -7.340 5.320 -9.965 1.00 83.69 158 ARG A CA 1
ATOM 1221 C C . ARG A 1 158 ? -8.316 5.280 -11.137 1.00 83.69 158 ARG A C 1
ATOM 1223 O O . ARG A 1 158 ? -9.376 5.899 -11.058 1.00 83.69 158 ARG A O 1
ATOM 1230 N N . ARG A 1 159 ? -8.003 4.515 -12.186 1.00 75.69 159 ARG A N 1
ATOM 1231 C CA . ARG A 1 159 ? -8.819 4.424 -13.403 1.00 75.69 159 ARG A CA 1
ATOM 1232 C C . ARG A 1 159 ? -10.003 3.461 -13.282 1.00 75.69 159 ARG A C 1
ATOM 1234 O O . ARG A 1 159 ? -11.070 3.766 -13.802 1.00 75.69 159 ARG A O 1
ATOM 1241 N N . PHE A 1 160 ? -9.854 2.331 -12.586 1.00 68.62 160 PHE A N 1
ATOM 1242 C CA . PHE A 1 160 ? -10.813 1.218 -12.670 1.00 68.62 160 PHE A CA 1
ATOM 1243 C C . PHE A 1 160 ? -11.401 0.721 -11.341 1.00 68.62 160 PHE A C 1
ATOM 1245 O O . PHE A 1 160 ? -12.272 -0.150 -11.370 1.00 68.62 160 PHE A O 1
ATOM 1252 N N . GLY A 1 161 ? -11.020 1.270 -10.183 1.00 59.00 161 GLY A N 1
ATOM 1253 C CA . GLY A 1 161 ? -11.541 0.875 -8.855 1.00 59.00 161 GLY A CA 1
ATOM 1254 C C . GLY A 1 161 ? -13.060 1.039 -8.635 1.00 59.00 161 GLY A C 1
ATOM 1255 O O . GLY A 1 161 ? -13.548 0.923 -7.517 1.00 59.00 161 GLY A O 1
ATOM 1256 N N . GLY A 1 162 ? -13.834 1.343 -9.685 1.00 50.72 162 GLY A N 1
ATOM 1257 C CA . GLY A 1 162 ? -15.293 1.226 -9.684 1.00 50.72 162 GLY A CA 1
ATOM 1258 C C . GLY A 1 162 ? -15.817 -0.145 -10.136 1.00 50.72 162 GLY A C 1
ATOM 1259 O O . GLY A 1 162 ? -16.911 -0.520 -9.725 1.00 50.72 162 GLY A O 1
ATOM 1260 N N . GLY A 1 163 ? -15.051 -0.925 -10.912 1.00 43.62 163 GLY A N 1
ATOM 1261 C CA . GLY A 1 163 ? -15.531 -2.179 -11.519 1.00 43.62 163 GLY A CA 1
ATOM 1262 C C . GLY A 1 163 ? -14.505 -3.301 -11.712 1.00 43.62 163 GLY A C 1
ATOM 1263 O O . GLY A 1 163 ? -14.931 -4.425 -11.945 1.00 43.62 163 GLY A O 1
ATOM 1264 N N . ALA A 1 164 ? -13.195 -3.043 -11.595 1.00 37.38 164 ALA A N 1
ATOM 1265 C CA . ALA A 1 164 ? -12.157 -4.041 -11.905 1.00 37.38 164 ALA A CA 1
ATOM 1266 C C . ALA A 1 164 ? -11.257 -4.446 -10.722 1.00 37.38 164 ALA A C 1
ATOM 1268 O O . ALA A 1 164 ? -10.402 -5.301 -10.900 1.00 37.38 164 ALA A O 1
ATOM 1269 N N . PHE A 1 165 ? -11.433 -3.837 -9.545 1.00 45.84 165 PHE A N 1
ATOM 1270 C CA . PHE A 1 165 ? -10.613 -4.084 -8.355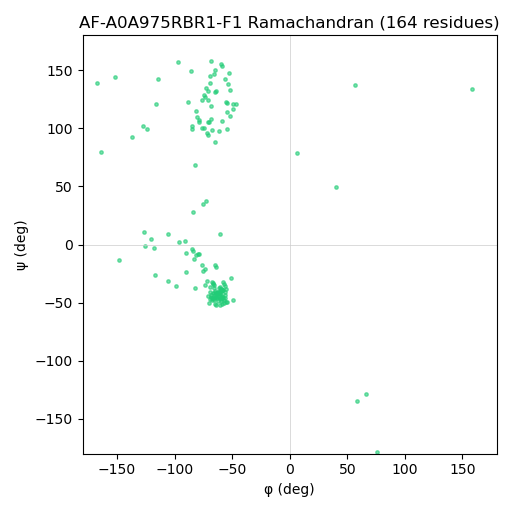 1.00 45.84 165 PHE A CA 1
ATOM 1271 C C . PHE A 1 165 ? -11.537 -4.186 -7.128 1.00 45.84 165 PHE A C 1
ATOM 1273 O O . PHE A 1 165 ? -11.935 -3.141 -6.611 1.00 45.84 165 PHE A O 1
ATOM 1280 N N . HIS A 1 166 ? -11.984 -5.395 -6.747 1.00 45.72 166 HIS A N 1
ATOM 1281 C CA . HIS A 1 166 ? -13.018 -5.622 -5.715 1.00 45.72 166 HIS A CA 1
ATOM 1282 C C . HIS A 1 166 ? -12.927 -6.958 -4.994 1.00 45.72 166 HIS A C 1
ATOM 1284 O O . HIS A 1 166 ? -12.819 -7.972 -5.708 1.00 45.72 166 HIS A O 1
#

Radius of gyration: 30.52 Å; Cα contacts (8 Å, |Δi|>4): 137; chains: 1; bounding box: 61×25×117 Å